Protein AF-A0AAV7ZMJ5-F1 (afdb_monomer_lite)

Structure (mmCIF, N/CA/C/O backbone):
data_AF-A0AAV7ZMJ5-F1
#
_entry.id   AF-A0AAV7ZMJ5-F1
#
loop_
_atom_site.group_PDB
_atom_site.id
_atom_site.type_symbol
_atom_site.label_atom_id
_atom_site.label_alt_id
_atom_site.label_comp_id
_atom_site.label_asym_id
_atom_site.label_entity_id
_atom_site.label_seq_id
_atom_site.pdbx_PDB_ins_code
_atom_site.Cartn_x
_atom_site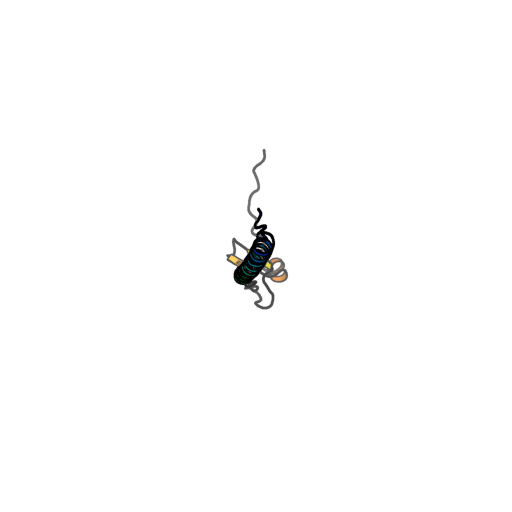.Cartn_y
_atom_site.Cartn_z
_atom_site.occupancy
_atom_site.B_iso_or_equiv
_atom_site.auth_seq_id
_atom_site.auth_comp_id
_atom_site.auth_asym_id
_atom_site.auth_atom_id
_atom_site.pdbx_PDB_model_num
ATOM 1 N N . MET A 1 1 ? -53.745 22.319 57.349 1.00 42.03 1 MET A N 1
ATOM 2 C CA . MET A 1 1 ? -52.424 22.884 56.982 1.00 42.03 1 MET A CA 1
ATOM 3 C C . MET A 1 1 ? -51.360 21.922 57.505 1.00 42.03 1 MET A C 1
ATOM 5 O O . MET A 1 1 ? -51.479 21.553 58.656 1.00 42.03 1 MET A O 1
ATOM 9 N N . ASN A 1 2 ? -50.359 21.387 56.810 1.00 44.84 2 ASN A N 1
ATOM 10 C CA . ASN A 1 2 ? -49.891 21.437 55.428 1.00 44.84 2 ASN A CA 1
ATOM 11 C C . ASN A 1 2 ? -49.186 20.093 55.151 1.00 44.84 2 ASN A C 1
ATOM 13 O O . ASN A 1 2 ? -48.432 19.603 55.987 1.00 44.84 2 ASN A O 1
ATOM 17 N N . ASN A 1 3 ? -49.436 19.490 53.988 1.00 46.09 3 ASN A N 1
ATOM 18 C CA . ASN A 1 3 ? -48.886 18.193 53.590 1.00 46.09 3 ASN A CA 1
ATOM 19 C C . ASN A 1 3 ? -47.582 18.430 52.804 1.00 46.09 3 ASN A C 1
ATOM 21 O O . ASN A 1 3 ? -47.604 18.604 51.585 1.00 46.09 3 ASN A O 1
ATOM 25 N N . LEU A 1 4 ? -46.443 18.498 53.500 1.00 51.81 4 LEU A N 1
ATOM 26 C CA . LEU A 1 4 ? -45.127 18.744 52.899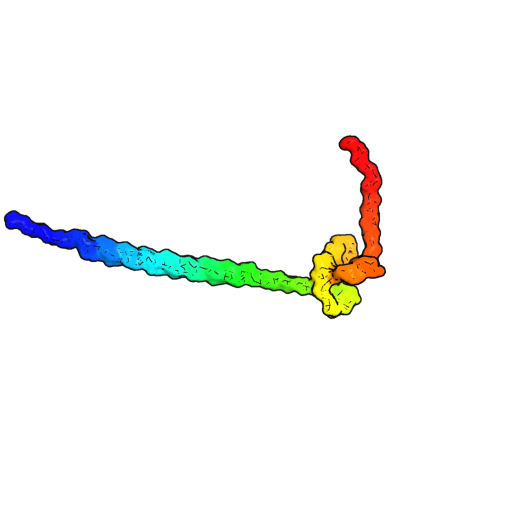 1.00 51.81 4 LEU A CA 1
ATOM 27 C C . LEU A 1 4 ? -44.544 17.432 52.333 1.00 51.81 4 LEU A C 1
ATOM 29 O O . LEU A 1 4 ? -43.635 16.817 52.890 1.00 51.81 4 LEU A O 1
ATOM 33 N N . LYS A 1 5 ? -45.097 16.953 51.212 1.00 48.81 5 LYS A N 1
ATOM 34 C CA . LYS A 1 5 ? -44.611 15.736 50.541 1.00 48.81 5 LYS A CA 1
ATOM 35 C C . LYS A 1 5 ? -43.331 16.007 49.745 1.00 48.81 5 LYS A C 1
ATOM 37 O O . LYS A 1 5 ? -43.357 16.370 48.577 1.00 48.81 5 LYS A O 1
ATOM 42 N N . ASN A 1 6 ? -42.212 15.774 50.427 1.00 51.66 6 ASN A N 1
ATOM 43 C CA . ASN A 1 6 ? -40.934 15.223 49.964 1.00 51.66 6 ASN A CA 1
ATOM 44 C C . ASN A 1 6 ? -40.735 15.072 48.430 1.00 51.66 6 ASN A C 1
ATOM 46 O O . ASN A 1 6 ? -40.938 14.004 47.845 1.00 51.66 6 ASN A O 1
ATOM 50 N N . SER A 1 7 ? -40.240 16.135 47.790 1.00 49.06 7 SER A N 1
ATOM 51 C CA . SER A 1 7 ? -39.921 16.198 46.349 1.00 49.06 7 SER A CA 1
ATOM 52 C C . SER A 1 7 ? -38.475 15.800 45.992 1.00 49.06 7 SER A C 1
ATOM 54 O O . SER A 1 7 ? -38.106 15.785 44.814 1.00 49.06 7 SER A O 1
ATOM 56 N N . ASN A 1 8 ? -37.631 15.453 46.973 1.00 48.94 8 ASN A N 1
ATOM 57 C CA . ASN A 1 8 ? -36.181 15.300 46.764 1.00 48.94 8 ASN A CA 1
ATOM 58 C C . ASN A 1 8 ? -35.729 13.881 46.371 1.00 48.94 8 ASN A C 1
ATOM 60 O O . ASN A 1 8 ? -34.736 13.724 45.653 1.00 48.94 8 ASN A O 1
ATOM 64 N N . SER A 1 9 ? -36.479 12.839 46.733 1.00 46.66 9 SER A N 1
ATOM 65 C CA . SER A 1 9 ? -36.098 11.444 46.443 1.00 46.66 9 SER A CA 1
ATOM 66 C C . SER A 1 9 ? -36.282 11.039 44.971 1.00 46.66 9 SER A C 1
ATOM 68 O O . SER A 1 9 ? -35.546 10.191 44.460 1.00 46.66 9 SER A O 1
ATOM 70 N N . LYS A 1 10 ? -37.210 11.675 44.239 1.00 46.66 10 LYS A N 1
ATOM 71 C CA . LYS A 1 10 ? -37.473 11.358 42.819 1.00 46.66 10 LYS A CA 1
ATOM 72 C C . LYS A 1 10 ? -36.394 11.907 41.870 1.00 46.66 10 LYS A C 1
ATOM 74 O O . LYS A 1 10 ? -36.084 11.267 40.864 1.00 46.66 10 LYS A O 1
ATOM 79 N N . LYS A 1 11 ? -35.759 13.040 42.202 1.00 49.09 11 LYS A N 1
ATOM 80 C CA . LYS A 1 11 ? -34.710 13.666 41.368 1.00 49.09 11 LYS A CA 1
ATOM 81 C C . LYS A 1 11 ? -33.392 12.874 41.370 1.00 49.09 11 LYS A C 1
ATOM 83 O O . LYS A 1 11 ? -32.753 12.755 40.325 1.00 49.09 11 LYS A O 1
ATOM 88 N N . LYS A 1 12 ? -33.014 12.253 42.498 1.00 48.00 12 LYS A N 1
ATOM 89 C CA . LYS A 1 12 ? -31.772 11.457 42.617 1.00 48.00 12 LYS A CA 1
ATOM 90 C C . LYS A 1 12 ? -31.812 10.142 41.818 1.00 48.00 12 LYS A C 1
ATOM 92 O O . LYS A 1 12 ? -30.829 9.806 41.161 1.00 48.00 12 LYS A O 1
ATOM 97 N N . LYS A 1 13 ? -32.955 9.438 41.786 1.00 46.72 13 LYS A N 1
ATOM 98 C CA . LYS A 1 13 ? -33.131 8.204 40.983 1.00 46.72 13 LYS A CA 1
ATOM 99 C C . LYS A 1 13 ? -33.052 8.459 39.470 1.00 46.72 13 LYS A C 1
ATOM 101 O O . LYS A 1 13 ? -32.477 7.652 38.745 1.00 46.72 13 LYS A O 1
ATOM 106 N N . LYS A 1 14 ? -33.566 9.599 38.993 1.00 45.53 14 LYS A N 1
ATOM 107 C CA . LYS A 1 14 ? -33.540 9.975 37.56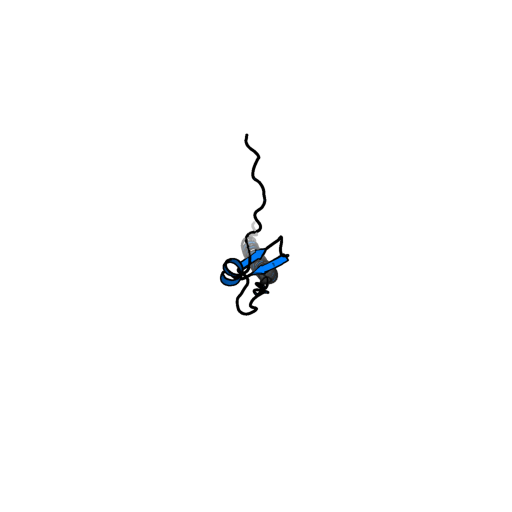5 1.00 45.53 14 LYS A CA 1
ATOM 108 C C . LYS A 1 14 ? -32.125 10.318 37.072 1.00 45.53 14 LYS A C 1
ATOM 110 O O . LYS A 1 14 ? -31.766 9.967 35.954 1.00 45.53 14 LYS A O 1
ATOM 115 N N . LYS A 1 15 ? -31.303 10.941 37.927 1.00 45.50 15 LYS A N 1
ATOM 116 C CA . LYS A 1 15 ? -29.909 11.313 37.615 1.00 45.50 15 LYS A CA 1
ATOM 117 C C . LYS A 1 15 ? -28.975 10.095 37.520 1.00 45.50 15 LYS A C 1
ATOM 119 O O . LYS A 1 15 ? -28.062 10.094 36.704 1.00 45.50 15 LYS A O 1
ATOM 124 N N . LYS A 1 16 ? -29.244 9.037 38.296 1.00 48.97 16 LYS A N 1
ATOM 125 C CA . LYS A 1 16 ? -28.469 7.781 38.277 1.00 48.97 16 LYS A CA 1
ATOM 126 C C . LYS A 1 16 ? -28.688 6.955 36.996 1.00 48.97 16 LYS A C 1
ATOM 128 O O . LYS A 1 16 ? -27.729 6.387 36.495 1.00 48.97 16 LYS A O 1
ATOM 133 N N . ARG A 1 17 ? -29.910 6.949 36.436 1.00 51.19 17 ARG A N 1
ATOM 134 C CA . ARG A 1 17 ? -30.252 6.227 35.184 1.00 51.19 17 ARG A CA 1
ATOM 135 C C . ARG A 1 17 ? -29.635 6.835 33.921 1.00 51.19 17 ARG A C 1
ATOM 137 O O . ARG A 1 17 ? -29.363 6.106 32.982 1.00 51.19 17 ARG A O 1
ATOM 144 N N . ARG A 1 18 ? -29.410 8.152 33.887 1.00 54.94 18 ARG A N 1
ATOM 145 C CA . ARG A 1 18 ? -28.766 8.804 32.730 1.00 54.94 18 ARG A CA 1
ATOM 146 C C . ARG A 1 18 ? -27.279 8.453 32.639 1.00 54.94 18 ARG A C 1
ATOM 148 O O . ARG A 1 18 ? -26.799 8.098 31.577 1.00 54.94 18 ARG A O 1
ATOM 155 N N . LYS A 1 19 ? -26.594 8.407 33.786 1.00 57.34 19 LYS A N 1
ATOM 156 C CA . LYS A 1 19 ? -25.157 8.104 33.864 1.00 57.34 19 LYS A CA 1
ATOM 157 C C . LYS A 1 19 ? -24.795 6.680 33.409 1.00 57.34 19 LYS A C 1
ATOM 159 O O . LYS A 1 19 ? -23.681 6.472 32.948 1.00 5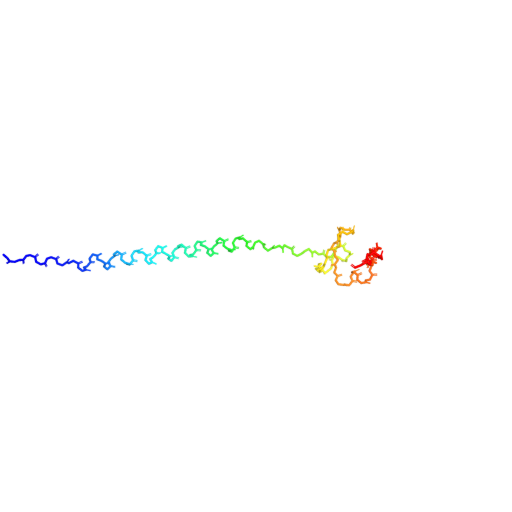7.34 19 LYS A O 1
ATOM 164 N N . SER A 1 20 ? -25.708 5.710 33.536 1.00 60.56 20 SER A N 1
ATOM 165 C CA . SER A 1 20 ? -25.483 4.349 33.025 1.00 60.56 20 SER A CA 1
ATOM 166 C C . SER A 1 20 ? -25.657 4.258 31.509 1.00 60.56 20 SER A C 1
ATOM 168 O O . SER A 1 20 ? -24.899 3.550 30.863 1.00 60.56 20 SER A O 1
ATOM 170 N N . GLN A 1 21 ? -26.610 5.003 30.942 1.00 66.19 21 GLN A N 1
ATOM 171 C CA . GLN A 1 21 ? -26.892 4.988 29.505 1.00 66.19 21 GLN A CA 1
ATOM 172 C C . GLN A 1 21 ? -25.768 5.638 28.687 1.00 66.19 21 GLN A C 1
ATOM 174 O O . GLN A 1 21 ? -25.409 5.136 27.626 1.00 66.19 21 GLN A O 1
ATOM 179 N N . ASP A 1 22 ? -25.169 6.714 29.206 1.00 71.38 22 ASP A N 1
ATOM 180 C CA . ASP A 1 22 ? -24.018 7.346 28.557 1.00 71.38 22 ASP A CA 1
ATOM 181 C C . ASP A 1 22 ? -22.802 6.401 28.523 1.00 71.38 22 ASP A C 1
ATOM 183 O O . ASP A 1 22 ? -22.129 6.305 27.501 1.00 71.38 22 ASP A O 1
ATOM 187 N N . LEU A 1 23 ? -22.551 5.644 29.601 1.00 72.44 23 LEU A N 1
ATOM 188 C CA . LEU A 1 23 ? -21.418 4.714 29.687 1.00 72.44 23 LEU A CA 1
ATOM 189 C C . LEU A 1 23 ? -21.528 3.536 28.707 1.00 72.44 23 LEU A C 1
ATOM 191 O O . LEU A 1 23 ? -20.510 3.111 28.166 1.00 72.44 23 LEU A O 1
ATOM 195 N N . GLU A 1 24 ? -22.732 3.008 28.478 1.00 74.12 24 GLU A N 1
ATOM 196 C CA . GLU A 1 24 ? -22.926 1.948 27.478 1.00 74.12 24 GLU A CA 1
ATOM 197 C C . GLU A 1 24 ? -22.688 2.470 26.061 1.00 74.12 2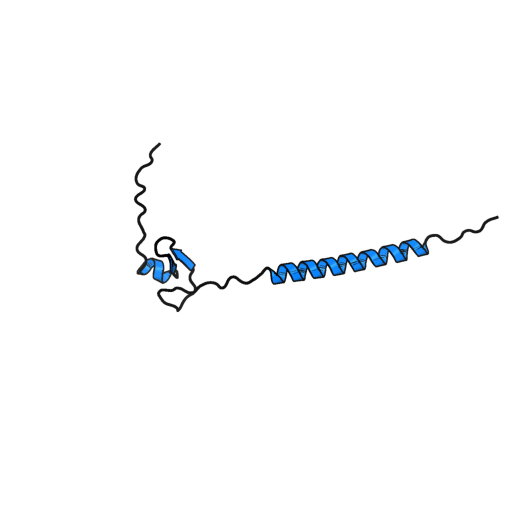4 GLU A C 1
ATOM 199 O O . GLU A 1 24 ? -21.936 1.859 25.307 1.00 74.12 24 GLU A O 1
ATOM 204 N N . ARG A 1 25 ? -23.165 3.682 25.753 1.00 79.19 25 ARG A N 1
ATOM 205 C CA . ARG A 1 25 ? -22.925 4.317 24.452 1.00 79.19 25 ARG A CA 1
ATOM 206 C C . ARG A 1 25 ? -21.434 4.532 24.160 1.00 79.19 25 ARG A C 1
ATOM 208 O O . ARG A 1 25 ? -21.005 4.374 23.022 1.00 79.19 25 ARG A O 1
ATOM 215 N N . PHE A 1 26 ? -20.627 4.862 25.172 1.00 78.56 26 PHE A N 1
ATOM 216 C CA . PHE A 1 26 ? -19.171 4.980 25.006 1.00 78.56 26 PHE A CA 1
ATOM 217 C C . PHE A 1 26 ? -18.493 3.643 24.677 1.00 78.56 26 PHE A C 1
ATOM 219 O O . PHE A 1 26 ? -17.524 3.630 23.918 1.00 78.56 26 PHE A O 1
ATOM 226 N N . LYS A 1 27 ? -18.992 2.524 25.217 1.00 81.75 27 LYS A N 1
ATOM 227 C CA . LYS A 1 27 ? -18.458 1.190 24.906 1.00 81.75 27 LYS A CA 1
ATOM 228 C C . LYS A 1 27 ? -18.760 0.790 23.463 1.00 81.75 27 LYS A C 1
ATOM 230 O O . LYS A 1 27 ? -17.865 0.291 22.790 1.00 81.75 27 LYS A O 1
ATOM 235 N N . ASP A 1 28 ? -19.961 1.086 22.972 1.00 79.06 28 ASP A N 1
ATOM 236 C CA . ASP A 1 28 ? -20.342 0.793 21.585 1.00 79.06 28 ASP A CA 1
ATOM 237 C C . ASP A 1 28 ? -19.491 1.579 20.577 1.00 79.06 28 ASP A C 1
ATOM 239 O O . ASP A 1 28 ? -19.019 1.019 19.587 1.00 79.06 28 ASP A O 1
ATOM 243 N N . ILE A 1 29 ? -19.211 2.857 20.865 1.00 79.44 29 ILE A N 1
ATOM 244 C CA . ILE A 1 29 ? -18.336 3.696 20.029 1.00 79.44 29 ILE A CA 1
ATOM 245 C C . ILE A 1 29 ? -16.914 3.115 19.972 1.00 79.44 29 ILE A C 1
ATOM 247 O O . ILE A 1 29 ? -16.318 3.036 18.900 1.00 79.44 29 ILE A O 1
ATOM 251 N N . GLN A 1 30 ? -16.373 2.658 21.104 1.00 80.12 30 GLN A N 1
ATOM 252 C CA . GLN A 1 30 ? -15.043 2.038 21.152 1.00 80.12 30 GLN A CA 1
ATOM 253 C C . GLN A 1 30 ? -14.972 0.727 20.354 1.00 80.12 30 GLN A C 1
ATOM 255 O O . GLN A 1 30 ? -13.980 0.473 19.669 1.00 80.12 30 GLN A O 1
ATOM 260 N N . ILE A 1 31 ? -16.028 -0.091 20.388 1.00 79.50 31 ILE A N 1
ATOM 261 C CA . ILE A 1 31 ? -16.103 -1.332 19.603 1.00 79.50 31 ILE A CA 1
ATOM 262 C C . ILE A 1 31 ? -16.132 -1.026 18.097 1.00 79.50 31 ILE A C 1
ATOM 264 O O . ILE A 1 31 ? -15.430 -1.687 17.332 1.00 79.50 31 ILE A O 1
ATOM 268 N N . GLN A 1 32 ? -16.873 0.002 17.671 1.00 79.19 32 GLN A N 1
ATOM 269 C CA . GLN A 1 32 ? -16.936 0.413 16.263 1.00 79.19 32 GLN A CA 1
ATOM 270 C C . GLN A 1 32 ? -15.588 0.925 15.735 1.00 79.19 32 GLN A C 1
ATOM 272 O O . GLN A 1 32 ? -15.188 0.553 14.634 1.00 79.19 32 GLN A O 1
ATOM 277 N N . ILE A 1 33 ? -14.847 1.711 16.526 1.00 78.50 33 ILE A N 1
ATOM 278 C CA . ILE A 1 33 ? -13.503 2.186 16.144 1.00 78.50 33 ILE A CA 1
ATOM 279 C C . ILE A 1 33 ? -12.539 1.003 15.982 1.00 78.50 33 ILE A C 1
ATOM 281 O O . ILE A 1 33 ? -11.770 0.954 15.024 1.00 78.50 33 ILE A O 1
ATOM 285 N N . LYS A 1 34 ? -12.611 0.013 16.880 1.00 72.06 34 LYS A N 1
ATOM 286 C CA . LYS A 1 34 ? -11.753 -1.177 16.821 1.00 72.06 34 LYS A CA 1
ATOM 287 C C . LYS A 1 34 ? -12.037 -2.056 15.596 1.00 72.06 34 LYS A C 1
ATOM 289 O O . LYS A 1 34 ? -11.114 -2.662 15.070 1.00 72.06 34 LYS A O 1
ATOM 294 N N . GLN A 1 35 ? -13.285 -2.110 15.125 1.00 69.44 35 GLN A N 1
ATOM 295 C CA . GLN A 1 35 ? -13.650 -2.850 13.909 1.00 69.44 35 GLN A CA 1
ATOM 296 C C . GLN A 1 35 ? -13.226 -2.137 12.615 1.00 69.44 35 GLN A C 1
ATOM 298 O O . GLN A 1 35 ? -12.988 -2.805 11.613 1.00 69.44 35 GLN A O 1
ATOM 303 N N . GLN A 1 36 ? -13.104 -0.805 12.627 1.00 67.75 36 GLN A N 1
ATOM 304 C CA . GLN A 1 36 ? -12.645 -0.030 11.465 1.00 67.75 36 GLN A CA 1
ATOM 305 C C . GLN A 1 36 ? -11.120 -0.014 11.307 1.00 67.75 36 GLN A C 1
ATOM 307 O O . GLN A 1 36 ? -10.627 0.302 10.229 1.00 67.75 36 GLN A O 1
ATOM 312 N N . GLN A 1 37 ? -10.361 -0.418 12.330 1.00 65.50 37 GLN A N 1
ATOM 313 C CA . GLN A 1 37 ? -8.933 -0.719 12.200 1.00 65.50 37 GLN A CA 1
ATOM 314 C C . GLN A 1 37 ? -8.745 -2.093 11.548 1.00 65.50 37 GLN A C 1
ATOM 316 O O . GLN A 1 37 ? -8.125 -2.993 12.112 1.00 65.50 37 GLN A O 1
ATOM 321 N N . GLN A 1 38 ? -9.303 -2.268 10.349 1.00 58.78 38 GLN A N 1
ATOM 322 C CA . GLN A 1 38 ? -8.843 -3.319 9.458 1.00 58.78 38 GLN A CA 1
ATOM 323 C C . GLN A 1 38 ? -7.395 -2.977 9.138 1.00 58.78 38 GLN A C 1
ATOM 325 O O . GLN A 1 38 ? -7.100 -2.016 8.432 1.00 58.78 38 GLN A O 1
ATOM 330 N N . THR A 1 39 ? -6.492 -3.708 9.779 1.00 61.03 39 THR A N 1
ATOM 331 C CA . THR A 1 39 ? -5.056 -3.624 9.573 1.00 61.03 39 THR A CA 1
ATOM 332 C C . THR A 1 39 ? -4.799 -3.854 8.094 1.00 61.03 39 THR A C 1
ATOM 334 O O . THR A 1 39 ? -4.869 -4.996 7.637 1.00 61.03 39 THR A O 1
ATOM 337 N N . ALA A 1 40 ? -4.573 -2.776 7.341 1.00 70.81 40 ALA A N 1
ATOM 338 C CA . ALA A 1 40 ? -4.142 -2.874 5.959 1.00 70.81 40 ALA A CA 1
ATOM 339 C C . ALA A 1 40 ? -2.907 -3.778 5.954 1.00 70.81 40 ALA A C 1
ATOM 341 O O . ALA A 1 40 ? -1.906 -3.471 6.608 1.00 70.81 40 ALA A O 1
ATOM 342 N N . ALA A 1 41 ? -3.032 -4.951 5.333 1.00 78.56 41 ALA A N 1
ATOM 343 C CA . ALA A 1 41 ? -1.923 -5.878 5.223 1.00 78.56 41 ALA A CA 1
ATOM 344 C C . ALA A 1 41 ? -0.812 -5.143 4.472 1.00 78.56 41 ALA A C 1
ATOM 346 O O . ALA A 1 41 ? -1.027 -4.684 3.352 1.00 78.56 41 ALA A O 1
ATOM 347 N N . ILE A 1 42 ? 0.335 -4.957 5.127 1.00 82.69 42 ILE A N 1
ATOM 348 C CA . ILE A 1 42 ? 1.491 -4.334 4.484 1.00 82.69 42 ILE A CA 1
ATOM 349 C C . ILE A 1 42 ? 1.965 -5.325 3.414 1.00 82.69 42 ILE A C 1
ATOM 351 O O . ILE A 1 42 ? 2.302 -6.451 3.797 1.00 82.69 42 ILE A O 1
ATOM 355 N N . PRO A 1 43 ? 1.957 -4.950 2.123 1.00 89.12 43 PRO A N 1
ATOM 356 C CA . PRO A 1 43 ? 2.360 -5.844 1.045 1.00 89.12 43 PRO A CA 1
ATOM 357 C C . PRO A 1 43 ? 3.845 -6.211 1.159 1.00 89.12 43 PRO A C 1
ATOM 359 O O . PRO A 1 43 ? 4.640 -5.481 1.756 1.00 89.12 43 PRO A O 1
ATOM 362 N N . GLU A 1 44 ? 4.220 -7.357 0.602 1.00 95.38 44 GLU A N 1
ATOM 363 C CA . GLU A 1 44 ? 5.614 -7.796 0.502 1.00 95.38 44 GLU A CA 1
ATOM 364 C C . GLU A 1 44 ? 6.251 -7.278 -0.791 1.00 95.38 44 GLU A C 1
ATOM 366 O O . GLU A 1 44 ? 5.559 -6.887 -1.730 1.00 95.38 44 GLU A O 1
ATOM 371 N N . CYS A 1 45 ? 7.581 -7.218 -0.823 1.00 95.50 45 CYS A N 1
ATOM 372 C CA . CYS A 1 45 ? 8.325 -6.868 -2.025 1.00 95.50 45 CYS A CA 1
ATOM 373 C C . CYS A 1 45 ? 8.119 -7.953 -3.083 1.00 95.50 45 CYS A C 1
ATOM 375 O O . CYS A 1 45 ? 8.525 -9.092 -2.874 1.00 95.50 45 CYS A O 1
ATOM 377 N N . GLU A 1 46 ? 7.571 -7.594 -4.239 1.00 94.19 46 GLU A N 1
ATOM 378 C CA . GLU A 1 46 ? 7.265 -8.550 -5.315 1.00 94.19 46 GLU A CA 1
ATOM 379 C C . GLU A 1 46 ? 8.520 -8.981 -6.099 1.00 94.19 46 GLU A C 1
ATOM 381 O O . GLU A 1 46 ? 8.448 -9.832 -6.979 1.00 94.19 46 GLU A O 1
ATOM 386 N N . VAL A 1 47 ? 9.687 -8.394 -5.800 1.00 93.94 47 VAL A N 1
ATOM 387 C CA . VAL A 1 47 ? 10.968 -8.755 -6.433 1.00 93.94 47 VAL A CA 1
ATOM 388 C C . VAL A 1 47 ? 11.721 -9.814 -5.639 1.00 93.94 47 VAL A C 1
ATOM 390 O O . VAL A 1 47 ? 12.238 -10.764 -6.219 1.00 93.94 47 VAL A O 1
ATOM 393 N N . CYS A 1 48 ? 11.854 -9.623 -4.324 1.00 94.44 48 CYS A N 1
ATOM 394 C CA . CYS A 1 48 ? 12.619 -10.538 -3.477 1.00 94.44 48 CYS A CA 1
ATOM 395 C C . CYS A 1 48 ? 11.748 -11.438 -2.606 1.00 94.44 48 CYS A C 1
ATOM 397 O O . CYS A 1 48 ? 12.280 -12.406 -2.075 1.00 94.44 48 CYS A O 1
ATOM 399 N N . GLU A 1 49 ? 10.467 -11.100 -2.412 1.00 94.19 49 GLU A N 1
ATOM 400 C CA . GLU A 1 49 ? 9.483 -11.835 -1.596 1.00 94.19 49 GLU A CA 1
ATOM 401 C C . GLU A 1 49 ? 9.958 -12.152 -0.162 1.00 94.19 49 GLU A C 1
ATOM 403 O O . GLU A 1 49 ? 9.437 -13.033 0.513 1.00 94.19 49 GLU A O 1
ATOM 408 N N . GLN A 1 50 ? 10.980 -11.440 0.318 1.00 92.19 50 GLN A N 1
ATOM 409 C CA . GLN A 1 50 ? 11.632 -11.686 1.610 1.00 92.19 50 GLN A CA 1
ATOM 410 C C . GLN A 1 50 ? 11.387 -10.566 2.616 1.00 92.19 50 GLN A C 1
ATOM 412 O O . GLN A 1 50 ? 11.473 -10.774 3.826 1.00 92.19 50 GLN A O 1
ATOM 417 N N . GLN A 1 51 ? 11.151 -9.353 2.121 1.00 93.19 51 GLN A N 1
ATOM 418 C CA . GLN A 1 51 ? 10.983 -8.156 2.934 1.00 93.19 51 GLN A CA 1
ATOM 419 C C . GLN A 1 51 ? 9.639 -7.509 2.634 1.00 93.19 51 GLN A C 1
ATOM 421 O O . GLN A 1 51 ? 9.108 -7.627 1.530 1.00 93.19 51 GLN A O 1
ATOM 426 N N . LYS A 1 52 ? 9.111 -6.778 3.618 1.00 94.31 52 LYS A N 1
ATOM 427 C CA . LYS A 1 52 ? 7.940 -5.928 3.408 1.00 94.31 52 LYS A CA 1
ATOM 428 C C . LYS A 1 52 ? 8.267 -4.855 2.377 1.00 94.31 52 LYS A C 1
ATOM 430 O O . LYS A 1 52 ? 9.394 -4.364 2.335 1.00 94.31 52 LYS A O 1
ATOM 435 N N . ALA A 1 53 ? 7.290 -4.520 1.549 1.00 94.56 53 ALA A N 1
ATOM 436 C CA . ALA A 1 53 ? 7.429 -3.411 0.634 1.00 94.56 53 ALA A CA 1
ATOM 437 C C . ALA A 1 53 ? 7.331 -2.090 1.395 1.00 94.56 53 ALA A C 1
ATOM 439 O O . ALA A 1 53 ? 6.421 -1.883 2.201 1.00 94.56 53 ALA A O 1
ATOM 440 N N . ASP A 1 54 ? 8.271 -1.200 1.102 1.00 92.75 54 ASP A N 1
ATOM 441 C CA . ASP A 1 54 ? 8.332 0.144 1.673 1.00 92.75 54 ASP A CA 1
ATOM 442 C C . ASP A 1 54 ? 7.656 1.164 0.747 1.00 92.75 54 ASP A C 1
ATOM 444 O O . ASP A 1 54 ? 7.153 2.194 1.197 1.00 92.75 54 ASP A O 1
ATOM 448 N N . PHE A 1 55 ? 7.622 0.876 -0.556 1.00 90.06 55 PHE A N 1
ATOM 449 C CA . PHE A 1 55 ? 7.130 1.790 -1.580 1.00 90.06 55 PHE A CA 1
ATOM 450 C C . PHE A 1 55 ? 6.528 1.046 -2.775 1.00 90.06 55 PHE A C 1
ATOM 452 O O . PHE A 1 55 ? 6.866 -0.097 -3.087 1.00 90.06 55 PHE A O 1
ATOM 459 N N . TYR A 1 56 ? 5.621 1.737 -3.458 1.00 93.12 56 TYR A N 1
ATOM 460 C CA . TYR A 1 56 ? 4.953 1.276 -4.667 1.00 93.12 56 TYR A CA 1
ATOM 461 C C . TYR A 1 56 ? 5.339 2.181 -5.835 1.00 93.12 56 TYR A C 1
ATOM 463 O O . TYR A 1 56 ? 5.165 3.399 -5.760 1.00 93.12 56 TYR A O 1
ATOM 471 N N . CYS A 1 57 ? 5.846 1.599 -6.921 1.00 90.81 57 CYS A N 1
ATOM 472 C CA . CYS A 1 57 ? 6.107 2.352 -8.142 1.00 90.81 57 CYS A CA 1
ATOM 473 C C . CYS A 1 57 ? 4.851 2.375 -9.016 1.00 90.81 57 CYS A C 1
ATOM 475 O O . CYS A 1 57 ? 4.418 1.344 -9.529 1.00 90.81 57 CYS A O 1
ATOM 477 N N . GLU A 1 58 ? 4.291 3.560 -9.259 1.00 90.62 58 GLU A N 1
ATOM 478 C CA . GLU A 1 58 ? 3.102 3.701 -10.105 1.00 90.62 58 GLU A CA 1
ATOM 479 C C . GLU A 1 58 ? 3.358 3.408 -11.586 1.00 90.62 58 GLU A C 1
ATOM 481 O O . GLU A 1 58 ? 2.406 3.097 -12.303 1.00 90.62 58 GLU A O 1
ATOM 486 N N . THR A 1 59 ? 4.603 3.516 -12.049 1.00 90.75 59 THR A N 1
ATOM 487 C CA . THR A 1 59 ? 4.977 3.235 -13.442 1.00 90.75 59 THR A CA 1
ATOM 488 C C . THR A 1 59 ? 5.116 1.734 -13.665 1.00 90.75 59 THR A C 1
ATOM 490 O O . THR A 1 59 ? 4.507 1.193 -14.583 1.00 90.75 59 THR A O 1
ATOM 493 N N . CYS A 1 60 ? 5.857 1.052 -12.789 1.00 90.19 60 CYS A N 1
ATOM 494 C CA . CYS A 1 60 ? 6.032 -0.399 -12.836 1.00 90.19 60 CYS A CA 1
ATOM 495 C C . CYS A 1 60 ? 4.814 -1.173 -12.318 1.00 90.19 60 CYS A C 1
ATOM 497 O O . CYS A 1 60 ? 4.701 -2.358 -12.601 1.00 90.19 60 CYS A O 1
ATOM 499 N N . LYS A 1 61 ? 3.920 -0.518 -11.561 1.00 93.06 61 LYS A N 1
ATOM 500 C CA . LYS A 1 61 ? 2.796 -1.140 -10.839 1.00 93.06 61 LYS A CA 1
ATOM 501 C C . LYS A 1 61 ? 3.245 -2.268 -9.897 1.00 93.06 61 LYS A C 1
ATOM 503 O O . LYS A 1 61 ? 2.526 -3.244 -9.729 1.00 93.06 61 LYS A O 1
ATOM 508 N N . ILE A 1 62 ? 4.424 -2.109 -9.292 1.00 92.88 62 ILE A N 1
ATOM 509 C CA . ILE A 1 62 ? 5.086 -3.116 -8.451 1.00 92.88 62 ILE A CA 1
ATOM 510 C C . ILE A 1 62 ? 5.453 -2.512 -7.088 1.00 92.88 62 ILE A C 1
ATOM 512 O O . ILE A 1 62 ? 5.867 -1.349 -6.999 1.00 92.88 62 ILE A O 1
ATOM 516 N N . HIS A 1 63 ? 5.319 -3.316 -6.034 1.00 94.88 63 HIS A N 1
ATOM 517 C CA . HIS A 1 63 ? 5.781 -3.036 -4.679 1.00 94.88 63 HIS A CA 1
ATOM 518 C C . HIS A 1 63 ? 7.229 -3.496 -4.475 1.00 94.88 63 HIS A C 1
ATOM 520 O O . HIS A 1 63 ? 7.571 -4.657 -4.702 1.00 94.88 63 HIS A O 1
ATOM 526 N N . TYR A 1 64 ? 8.078 -2.593 -3.990 1.00 94.69 64 TYR A N 1
ATOM 527 C CA . TYR A 1 64 ? 9.500 -2.849 -3.768 1.00 94.69 64 TYR A CA 1
ATOM 528 C C . TYR A 1 64 ? 9.876 -2.607 -2.294 1.00 94.69 64 TYR A C 1
ATOM 530 O O . TYR A 1 64 ? 9.266 -1.786 -1.605 1.00 94.69 64 TYR A O 1
ATOM 538 N N . CYS A 1 65 ? 10.904 -3.304 -1.805 1.00 95.31 65 CYS A N 1
ATOM 539 C CA . CYS A 1 65 ? 11.603 -2.954 -0.561 1.00 95.31 65 CYS A CA 1
ATOM 540 C C . CYS A 1 65 ? 12.769 -1.992 -0.830 1.00 95.31 65 CYS A C 1
ATOM 542 O O . CYS A 1 65 ? 13.252 -1.917 -1.967 1.00 95.31 65 CYS A O 1
ATOM 544 N N . ILE A 1 66 ? 13.278 -1.335 0.226 1.00 93.19 66 ILE A N 1
ATOM 545 C CA . ILE A 1 66 ? 14.412 -0.381 0.172 1.00 93.19 66 ILE A CA 1
ATOM 546 C C . ILE A 1 66 ? 15.601 -0.855 -0.678 1.00 93.19 66 ILE A C 1
ATOM 548 O O . ILE A 1 66 ? 16.230 -0.089 -1.410 1.00 93.19 66 ILE A O 1
ATOM 552 N N . ASN A 1 67 ? 15.887 -2.153 -0.617 1.00 93.31 67 ASN A N 1
ATOM 553 C CA . ASN A 1 67 ? 17.021 -2.742 -1.305 1.00 93.31 67 ASN A CA 1
ATOM 554 C C . ASN A 1 67 ? 16.738 -3.010 -2.791 1.00 93.31 67 ASN A C 1
ATOM 556 O O . ASN A 1 67 ? 17.591 -2.768 -3.637 1.00 93.31 67 ASN A O 1
ATOM 560 N N . CYS A 1 68 ? 15.544 -3.501 -3.128 1.00 93.44 68 CYS A N 1
ATOM 561 C CA . CYS A 1 68 ? 15.201 -3.793 -4.518 1.00 93.44 68 CYS A CA 1
ATOM 562 C C . CYS A 1 68 ? 14.975 -2.516 -5.329 1.00 93.44 68 CYS A C 1
ATOM 564 O O . CYS A 1 68 ? 15.305 -2.495 -6.510 1.00 93.44 68 CYS A O 1
ATOM 566 N N . GLU A 1 69 ? 14.482 -1.438 -4.723 1.00 91.88 69 GLU A N 1
ATOM 567 C CA . GLU A 1 69 ? 14.361 -0.180 -5.463 1.00 91.88 69 GLU A CA 1
ATOM 568 C C . GLU A 1 69 ? 15.726 0.385 -5.856 1.00 91.88 69 GLU A C 1
ATOM 570 O O . GLU A 1 69 ? 15.993 0.579 -7.034 1.00 91.88 69 GLU A O 1
ATOM 575 N N . SER A 1 70 ? 16.655 0.509 -4.916 1.00 89.00 70 SER A N 1
ATOM 576 C CA . SER A 1 70 ? 17.988 1.030 -5.235 1.00 89.00 70 SER A CA 1
ATOM 577 C C . SER A 1 70 ? 18.818 0.134 -6.170 1.00 89.00 70 SER A C 1
ATOM 579 O O . SER A 1 70 ? 19.649 0.648 -6.919 1.00 89.00 70 SER A O 1
ATOM 581 N N . GLN A 1 71 ? 18.618 -1.190 -6.146 1.00 90.00 71 GLN A N 1
ATOM 582 C CA . GLN A 1 71 ? 19.414 -2.125 -6.952 1.00 90.00 71 GLN A CA 1
ATOM 583 C C . GLN A 1 71 ? 18.833 -2.422 -8.334 1.00 90.00 71 GLN A C 1
ATOM 585 O O . GLN A 1 71 ? 19.593 -2.540 -9.295 1.00 90.00 71 GLN A O 1
ATOM 590 N N . VAL A 1 72 ? 17.511 -2.608 -8.434 1.00 87.38 72 VAL A N 1
ATOM 591 C CA . VAL A 1 72 ? 16.869 -3.077 -9.675 1.00 87.38 72 VAL A CA 1
ATOM 592 C C . VAL A 1 72 ? 15.884 -2.079 -10.264 1.00 87.38 72 VAL A C 1
ATOM 594 O O . VAL A 1 72 ? 15.575 -2.164 -11.452 1.00 87.38 72 VAL A O 1
ATOM 597 N N . HIS A 1 73 ? 15.385 -1.132 -9.471 1.00 86.56 73 HIS A N 1
ATOM 598 C CA . HIS A 1 73 ? 14.453 -0.130 -9.962 1.00 86.56 73 HIS A CA 1
ATOM 599 C C . HIS A 1 73 ? 15.230 1.085 -10.468 1.00 86.56 73 HIS A C 1
ATOM 601 O O . HIS A 1 73 ? 15.615 1.988 -9.727 1.00 86.56 73 HIS A O 1
ATOM 607 N N . THR A 1 74 ? 15.460 1.122 -11.778 1.00 81.94 74 THR A N 1
ATOM 608 C CA . THR A 1 74 ? 16.006 2.316 -12.420 1.00 81.94 74 THR A CA 1
ATOM 609 C C . THR A 1 74 ? 15.004 3.462 -12.303 1.00 81.94 74 THR A C 1
ATOM 611 O O . THR A 1 74 ? 13.844 3.276 -12.687 1.00 81.94 74 THR A O 1
ATOM 614 N N . PRO A 1 75 ? 15.418 4.649 -11.828 1.00 75.50 75 PRO A N 1
ATOM 615 C CA . PRO A 1 75 ? 14.518 5.780 -11.712 1.00 75.50 75 PRO A CA 1
ATOM 616 C C . PRO A 1 75 ? 13.934 6.108 -13.083 1.00 75.50 75 PRO A C 1
ATOM 618 O O . PRO A 1 75 ? 14.660 6.356 -14.048 1.00 75.50 75 PRO A O 1
ATOM 621 N N . HIS A 1 76 ? 12.605 6.121 -13.167 1.00 77.44 76 HIS A N 1
ATOM 622 C CA . HIS A 1 76 ? 11.913 6.654 -14.327 1.00 77.44 76 HIS A CA 1
ATOM 623 C C . HIS A 1 76 ? 12.157 8.157 -14.335 1.00 77.44 76 HIS A C 1
ATOM 625 O O . HIS A 1 76 ? 11.469 8.909 -13.641 1.00 77.44 76 HIS A O 1
ATOM 631 N N . TYR A 1 77 ? 13.181 8.595 -15.065 1.00 65.81 77 TYR A N 1
ATOM 632 C CA . TYR A 1 77 ? 13.396 10.008 -15.307 1.00 65.81 77 TYR A CA 1
ATOM 633 C C . TYR A 1 77 ? 12.148 10.527 -16.021 1.00 65.81 77 TYR A C 1
ATOM 635 O O . TYR A 1 77 ? 11.938 10.274 -17.205 1.00 65.81 77 TYR A O 1
ATOM 643 N N . LYS A 1 78 ? 11.264 11.197 -15.276 1.00 59.25 78 LYS A N 1
ATOM 644 C CA . LYS A 1 78 ? 10.266 12.061 -15.887 1.00 59.25 78 LYS A CA 1
ATOM 645 C C . LYS A 1 78 ? 11.079 13.163 -16.542 1.00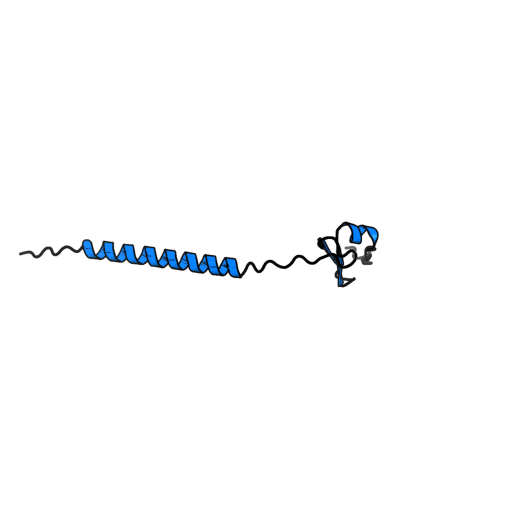 59.25 78 LYS A C 1
ATOM 647 O O . LYS A 1 78 ? 11.601 14.026 -15.840 1.00 59.25 78 LYS A O 1
ATOM 652 N N . GLU A 1 79 ? 11.210 13.108 -17.862 1.00 54.97 79 GLU A N 1
ATOM 653 C CA . GLU A 1 79 ? 11.577 14.263 -18.671 1.00 54.97 79 GLU A CA 1
ATOM 654 C C . GLU A 1 79 ? 10.538 15.364 -18.418 1.00 54.97 79 GLU A C 1
ATOM 656 O O . GLU A 1 79 ? 9.553 15.502 -19.126 1.00 54.97 79 GLU A O 1
ATOM 661 N N . ASN A 1 80 ? 10.733 16.113 -17.340 1.00 55.66 80 ASN A N 1
ATOM 662 C CA . ASN A 1 80 ? 10.170 17.434 -17.125 1.00 55.66 80 ASN A CA 1
ATOM 663 C C . ASN A 1 80 ? 11.355 18.379 -16.910 1.00 55.66 80 ASN A C 1
ATOM 665 O O . ASN A 1 80 ? 11.466 19.055 -15.889 1.00 55.66 80 ASN A O 1
ATOM 669 N N . LEU A 1 81 ? 12.276 18.391 -17.879 1.00 57.09 81 LEU A N 1
ATOM 670 C CA . LEU A 1 81 ? 12.962 19.633 -18.195 1.00 57.09 81 LEU A CA 1
ATOM 671 C C . LEU A 1 81 ? 11.929 20.530 -18.884 1.00 57.09 81 LEU A C 1
ATOM 673 O O . LEU A 1 81 ? 11.322 20.122 -19.870 1.00 57.09 81 LEU A O 1
ATOM 677 N N . ASN A 1 82 ? 11.800 21.750 -18.370 1.00 56.53 82 ASN A N 1
ATOM 678 C CA . ASN A 1 82 ? 11.063 22.891 -18.918 1.00 56.53 82 ASN A CA 1
ATOM 679 C C . ASN A 1 82 ? 9.589 23.015 -18.512 1.00 56.53 82 ASN A C 1
ATOM 681 O O . ASN A 1 82 ? 8.677 22.694 -19.263 1.00 56.53 82 ASN A O 1
ATOM 685 N N . THR A 1 83 ? 9.386 23.703 -17.391 1.00 52.34 83 THR A N 1
ATOM 686 C CA . THR A 1 83 ? 8.589 24.938 -17.441 1.00 52.34 83 THR A CA 1
ATOM 687 C C . THR A 1 83 ? 9.272 25.977 -16.561 1.00 52.34 83 THR A C 1
ATOM 689 O O . THR A 1 83 ? 9.036 26.057 -15.360 1.00 52.34 83 THR A O 1
ATOM 692 N N . GLU A 1 84 ? 10.189 26.720 -17.180 1.00 58.88 84 GLU A N 1
ATOM 693 C CA . GLU A 1 84 ? 10.550 28.071 -16.760 1.00 58.88 84 GLU A CA 1
ATOM 694 C C . GLU A 1 84 ? 9.302 28.966 -16.854 1.00 58.88 84 GLU A C 1
ATOM 696 O O . GLU A 1 84 ? 8.688 29.046 -17.923 1.00 58.88 84 GLU A O 1
ATOM 701 N N . ASN A 1 85 ? 8.916 29.594 -15.741 1.00 44.59 85 ASN A N 1
ATOM 702 C CA . ASN A 1 85 ? 8.587 31.024 -15.591 1.00 44.59 85 ASN A CA 1
ATOM 703 C C . ASN A 1 85 ? 8.086 31.303 -14.171 1.00 44.59 85 ASN A C 1
ATOM 705 O O . ASN A 1 85 ? 7.029 30.749 -13.795 1.00 44.59 85 ASN A O 1
#

Secondary structure (DSSP, 8-state):
-------HHHHHHHHHHHHHHHHHHHHHHHHHHHHH----PPPBPTTTSSSB--EEETTTTEEE-HHHHHHH-------------

Sequence (85 aa):
MNNLKNSNSKKKKKKKRRKSQDLERFKDIQIQIKQQQQTAAIPECEVCEQQKADFYCETCKIHYCINCESQVHTPHYKENLNTEN

Foldseek 3Di:
DDDPPDPPPVVVVVVVVVVVVVVVVVVVVVVVVVVVPPPPPQDCFPPPSPGGFPDADPVVRGGHHPVCCVPPNDDPPPPPPDDDD

InterPro domains:
  IPR000315 B-box-type zinc finger [PF00643] (43-77)
  IPR000315 B-box-type zinc finger [PS50119] (45-81)
  IPR046349 C1-like domain superfamily [SSF57889] (38-74)

pLDDT: mean 73.12, std 17.98, range [42.03, 95.5]

Radius of gyration: 31.43 Å; chains: 1; bounding box: 72×43×76 Å

Organism: NCBI:txid1746091